Protein AF-A0A6J4YGC8-F1 (afdb_monomer_lite)

Structure (mmCIF, N/CA/C/O backbone):
data_AF-A0A6J4YGC8-F1
#
_entry.id   AF-A0A6J4YGC8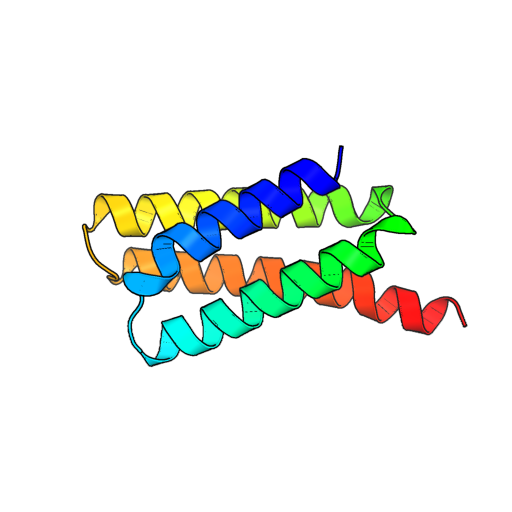-F1
#
loop_
_atom_site.group_PDB
_atom_site.id
_atom_site.type_symbol
_atom_site.label_atom_id
_atom_site.label_alt_id
_atom_site.label_comp_id
_atom_site.label_asym_id
_atom_site.label_entity_id
_atom_site.label_seq_id
_atom_site.pdbx_PDB_ins_code
_atom_site.Cartn_x
_atom_site.Cartn_y
_atom_site.Cartn_z
_atom_site.occupancy
_atom_site.B_iso_or_equiv
_atom_site.auth_seq_id
_atom_site.auth_comp_id
_atom_site.auth_asym_id
_atom_site.auth_atom_id
_atom_site.pdbx_PDB_model_num
ATOM 1 N N . MET A 1 1 ? -3.189 8.573 16.526 1.00 54.62 1 MET A N 1
ATOM 2 C CA . MET A 1 1 ? -2.302 8.926 15.397 1.00 54.62 1 MET A CA 1
ATOM 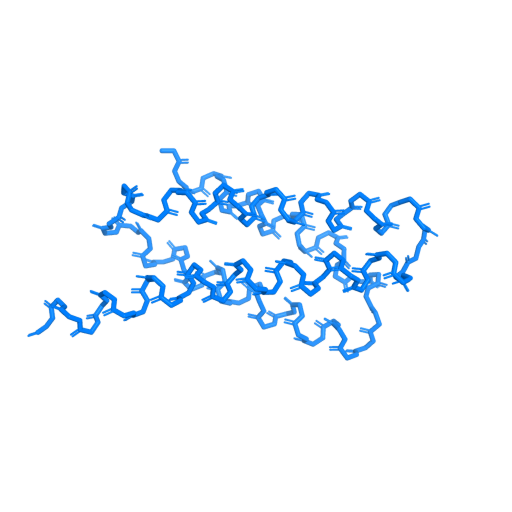3 C C . MET A 1 1 ? -2.452 7.943 14.219 1.00 54.62 1 MET A C 1
ATOM 5 O O . MET A 1 1 ? -1.457 7.594 13.614 1.00 54.62 1 MET A O 1
ATOM 9 N N . SER A 1 2 ? -3.662 7.517 13.828 1.00 66.50 2 SER A N 1
ATOM 10 C CA . SER A 1 2 ? -3.835 6.500 12.763 1.00 66.50 2 SER A CA 1
ATOM 11 C C . SER A 1 2 ? -4.116 7.080 11.370 1.00 66.50 2 SER A C 1
ATOM 13 O O . SER A 1 2 ? -3.703 6.510 10.366 1.00 66.50 2 SER A O 1
ATOM 15 N N . ILE A 1 3 ? -4.795 8.232 11.294 1.00 72.94 3 ILE A N 1
ATOM 16 C CA . ILE A 1 3 ? -5.245 8.823 10.021 1.00 72.94 3 ILE A CA 1
ATOM 17 C C . ILE A 1 3 ? -4.073 9.404 9.222 1.00 72.94 3 ILE A C 1
ATOM 19 O O . ILE A 1 3 ? -3.940 9.100 8.043 1.00 72.94 3 ILE A O 1
ATOM 23 N N . ALA A 1 4 ? -3.183 10.165 9.868 1.00 81.44 4 ALA A N 1
ATOM 24 C CA . ALA A 1 4 ? -2.015 10.754 9.207 1.00 81.44 4 ALA A CA 1
ATOM 25 C C . ALA A 1 4 ? -1.053 9.689 8.641 1.00 81.44 4 ALA A C 1
ATOM 27 O O . ALA A 1 4 ? -0.461 9.887 7.582 1.00 81.44 4 ALA A O 1
ATOM 28 N N . GLN A 1 5 ? -0.920 8.539 9.315 1.00 83.69 5 GLN A N 1
ATOM 29 C CA . GLN A 1 5 ? -0.134 7.412 8.800 1.00 83.69 5 GLN A CA 1
ATOM 30 C C . GLN A 1 5 ? -0.770 6.830 7.539 1.00 83.69 5 GLN A C 1
ATOM 32 O O . GLN A 1 5 ? -0.087 6.648 6.537 1.00 83.69 5 GLN A O 1
ATOM 37 N N . LEU A 1 6 ? -2.082 6.599 7.555 1.00 85.19 6 LEU A N 1
ATOM 38 C CA . LEU A 1 6 ? -2.801 6.091 6.392 1.00 85.19 6 LEU A CA 1
ATOM 39 C C . LEU A 1 6 ? -2.756 7.066 5.203 1.00 85.19 6 LEU A C 1
ATOM 41 O O . LEU A 1 6 ? -2.568 6.646 4.066 1.00 85.19 6 LEU A O 1
ATOM 45 N N . GLU A 1 7 ? -2.866 8.370 5.457 1.00 88.44 7 GLU A N 1
ATOM 46 C CA . GLU A 1 7 ? -2.703 9.405 4.429 1.00 88.44 7 GLU A CA 1
ATOM 47 C C . GLU A 1 7 ? -1.305 9.395 3.816 1.00 88.44 7 GLU A C 1
ATOM 49 O O . GLU A 1 7 ? -1.166 9.541 2.600 1.00 88.44 7 GLU A O 1
ATOM 54 N N . LYS A 1 8 ? -0.273 9.158 4.630 1.00 89.44 8 LYS A N 1
ATOM 55 C CA . LYS A 1 8 ? 1.093 8.997 4.134 1.00 89.44 8 LYS A CA 1
ATOM 56 C C . LYS A 1 8 ? 1.234 7.751 3.257 1.00 89.44 8 LYS A C 1
ATOM 58 O O . LYS A 1 8 ? 1.771 7.866 2.163 1.00 89.44 8 LYS A O 1
ATOM 63 N N . ILE A 1 9 ? 0.689 6.606 3.682 1.00 90.44 9 ILE A N 1
ATOM 64 C CA . ILE A 1 9 ? 0.678 5.364 2.882 1.00 90.44 9 ILE A CA 1
ATOM 65 C C . ILE A 1 9 ? 0.014 5.613 1.524 1.00 90.44 9 ILE A C 1
ATOM 67 O O . ILE A 1 9 ? 0.573 5.267 0.488 1.00 90.44 9 ILE A O 1
ATOM 71 N N . LEU A 1 10 ? -1.161 6.250 1.528 1.00 91.69 10 LEU A N 1
ATOM 72 C CA . LEU A 1 10 ? -1.894 6.596 0.310 1.00 91.69 10 LEU A CA 1
ATOM 73 C C . LEU A 1 10 ? -1.095 7.539 -0.592 1.00 91.69 10 LEU A C 1
ATOM 75 O O . LEU A 1 10 ? -1.100 7.368 -1.807 1.00 91.69 10 LEU A O 1
ATOM 79 N N . THR A 1 11 ? -0.410 8.522 -0.010 1.00 93.12 11 THR A N 1
ATOM 80 C CA . THR A 1 11 ? 0.432 9.464 -0.758 1.00 93.12 11 THR A CA 1
ATOM 81 C C . THR A 1 11 ? 1.603 8.746 -1.420 1.00 93.12 11 THR A C 1
ATOM 83 O O . THR A 1 11 ? 1.852 8.952 -2.604 1.00 93.12 11 THR A O 1
ATOM 86 N N . ASP A 1 12 ? 2.293 7.874 -0.683 1.00 91.19 12 ASP A N 1
ATOM 87 C CA . ASP A 1 12 ? 3.433 7.122 -1.206 1.00 91.19 12 ASP A CA 1
ATOM 88 C C . ASP A 1 12 ? 3.010 6.125 -2.294 1.00 91.19 12 ASP A C 1
ATOM 90 O O . ASP A 1 12 ? 3.661 6.066 -3.332 1.00 91.19 12 ASP A O 1
ATOM 94 N N . ALA A 1 13 ? 1.892 5.413 -2.111 1.00 89.88 13 ALA A N 1
ATOM 95 C CA . ALA A 1 13 ? 1.355 4.488 -3.112 1.00 89.88 13 ALA A CA 1
ATOM 96 C C . ALA A 1 13 ? 0.882 5.205 -4.390 1.00 89.88 13 ALA A C 1
ATOM 98 O O . ALA A 1 13 ? 1.125 4.726 -5.493 1.00 89.88 13 ALA A O 1
ATOM 99 N N . LYS A 1 14 ? 0.239 6.375 -4.263 1.00 92.25 14 LYS A N 1
ATOM 100 C CA . LYS A 1 14 ? -0.183 7.187 -5.418 1.00 92.25 14 LYS A CA 1
ATOM 101 C C . LYS A 1 14 ? 1.004 7.776 -6.180 1.00 92.25 14 LYS A C 1
ATOM 103 O O . LYS A 1 14 ? 0.922 7.909 -7.393 1.00 92.25 14 LYS A O 1
ATOM 108 N N . ALA A 1 15 ? 2.093 8.112 -5.488 1.00 90.75 15 ALA A N 1
ATOM 109 C CA . ALA A 1 15 ? 3.272 8.721 -6.102 1.00 90.75 15 ALA A CA 1
ATOM 110 C C . ALA A 1 15 ? 4.016 7.790 -7.072 1.00 90.75 15 ALA A C 1
ATOM 112 O O . ALA A 1 15 ? 4.707 8.288 -7.948 1.00 90.75 15 ALA A O 1
ATOM 113 N N . ILE A 1 16 ? 3.875 6.473 -6.906 1.00 89.31 16 ILE A N 1
ATOM 114 C CA . ILE A 1 16 ? 4.527 5.445 -7.736 1.00 89.31 16 ILE A CA 1
ATOM 115 C C . ILE A 1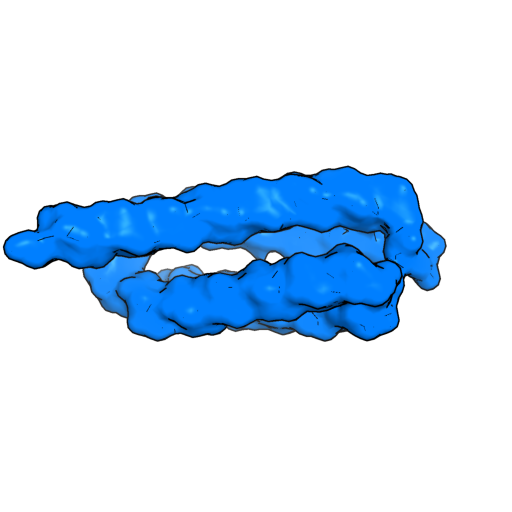 16 ? 3.563 4.773 -8.721 1.00 89.31 16 ILE A C 1
ATOM 117 O O . ILE A 1 16 ? 3.913 3.801 -9.384 1.00 89.31 16 ILE A O 1
ATOM 121 N N . LEU A 1 17 ? 2.315 5.244 -8.773 1.00 90.69 17 LEU A N 1
ATOM 122 C CA . LEU A 1 17 ? 1.253 4.599 -9.536 1.00 90.69 17 LEU A CA 1
ATOM 123 C C . LEU A 1 17 ? 1.499 4.650 -11.045 1.00 90.69 17 LEU A C 1
ATOM 125 O O . LEU A 1 17 ? 1.134 3.722 -11.763 1.00 90.69 17 LEU A O 1
ATOM 129 N N . ASP A 1 18 ? 2.082 5.747 -11.518 1.00 88.00 18 ASP A N 1
ATOM 130 C CA . ASP A 1 18 ? 2.355 5.957 -12.938 1.00 88.00 18 ASP A CA 1
ATOM 131 C C . ASP A 1 18 ? 3.641 5.256 -13.403 1.00 88.00 18 ASP A C 1
ATOM 133 O O . ASP A 1 18 ? 3.826 5.082 -14.605 1.00 88.00 18 ASP A O 1
ATOM 137 N N . ASP A 1 19 ? 4.487 4.806 -12.470 1.00 89.06 19 ASP A N 1
ATOM 138 C CA . ASP A 1 19 ? 5.693 4.028 -12.769 1.00 89.06 19 ASP A CA 1
ATOM 139 C C . ASP A 1 19 ? 5.400 2.532 -12.946 1.00 89.06 19 ASP A C 1
ATOM 141 O O . ASP A 1 19 ? 6.202 1.828 -13.558 1.00 89.06 19 ASP A O 1
ATOM 145 N N . ALA A 1 20 ? 4.279 2.040 -12.408 1.00 88.69 20 ALA A N 1
ATOM 146 C CA . ALA A 1 20 ? 3.920 0.626 -12.423 1.00 88.69 20 ALA A CA 1
ATOM 147 C C . ALA A 1 20 ? 3.515 0.119 -13.818 1.00 88.69 20 ALA A C 1
ATOM 149 O O . ALA A 1 20 ? 2.805 0.797 -14.567 1.00 88.69 20 ALA A O 1
ATOM 150 N N . ASP A 1 21 ? 3.910 -1.121 -14.130 1.00 90.19 21 ASP A N 1
ATOM 151 C CA . ASP A 1 21 ? 3.452 -1.840 -15.327 1.00 90.19 21 ASP A CA 1
ATOM 152 C C . ASP A 1 21 ? 1.915 -1.982 -15.330 1.00 90.19 21 ASP A C 1
ATOM 154 O O . ASP A 1 21 ? 1.283 -1.978 -14.277 1.00 90.19 21 ASP A O 1
ATOM 158 N N . GLU A 1 22 ? 1.291 -2.144 -16.505 1.00 89.81 22 GLU A N 1
ATOM 159 C CA . GLU A 1 22 ? -0.174 -2.054 -16.659 1.00 89.81 22 GLU A CA 1
ATOM 160 C C . GLU A 1 22 ? -0.972 -2.966 -15.707 1.00 89.81 22 GLU A C 1
ATOM 162 O O . GLU A 1 22 ? -1.977 -2.530 -15.140 1.00 89.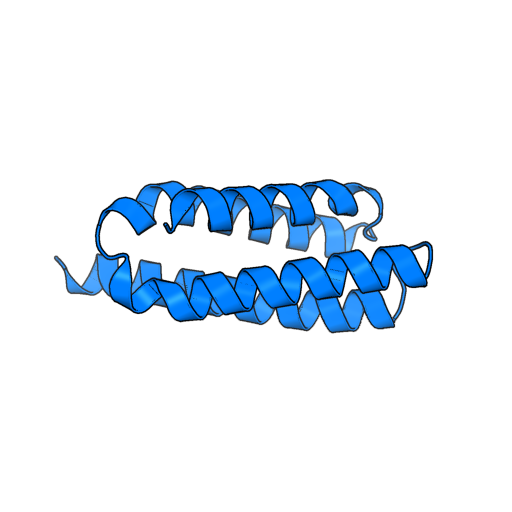81 22 GLU A O 1
ATOM 167 N N . ASP A 1 23 ? -0.536 -4.212 -15.518 1.00 89.31 23 ASP A N 1
ATOM 168 C CA . ASP A 1 23 ? -1.222 -5.163 -14.639 1.00 89.31 23 ASP A CA 1
ATOM 169 C C . ASP A 1 23 ? -1.016 -4.818 -13.158 1.00 89.31 23 ASP A C 1
ATOM 171 O O . ASP A 1 23 ? -1.988 -4.706 -12.409 1.00 89.31 23 ASP A O 1
ATOM 175 N N . ASP A 1 24 ? 0.222 -4.531 -12.748 1.00 89.62 24 ASP A N 1
ATOM 176 C CA . ASP A 1 24 ? 0.537 -4.142 -11.368 1.00 89.62 24 ASP A CA 1
ATOM 177 C C . ASP A 1 24 ? -0.093 -2.788 -10.998 1.00 89.62 24 ASP A C 1
ATOM 179 O O . ASP A 1 24 ? -0.485 -2.570 -9.853 1.00 89.62 24 ASP A O 1
ATOM 183 N N . ARG A 1 25 ? -0.271 -1.883 -11.967 1.00 91.31 25 ARG A N 1
ATOM 184 C CA . ARG A 1 25 ? -0.973 -0.606 -11.792 1.00 91.31 25 ARG A CA 1
ATOM 185 C C . ARG A 1 25 ? -2.452 -0.809 -11.473 1.00 91.31 25 ARG A C 1
ATOM 187 O O . ARG A 1 25 ? -2.989 -0.093 -10.626 1.00 91.31 25 ARG A O 1
ATOM 194 N N . LYS A 1 26 ? -3.121 -1.766 -12.131 1.00 92.56 26 LYS A N 1
ATOM 195 C CA . LYS A 1 26 ? -4.523 -2.118 -11.834 1.00 92.56 26 LYS A CA 1
ATOM 196 C C . LYS A 1 26 ? -4.644 -2.653 -10.410 1.00 92.56 26 LYS A C 1
ATOM 198 O O . LYS A 1 26 ? -5.505 -2.193 -9.664 1.00 92.56 26 LYS A O 1
ATOM 203 N N . GLU A 1 27 ? -3.746 -3.549 -10.013 1.00 91.94 27 GLU A N 1
ATOM 204 C CA . GLU A 1 27 ? -3.728 -4.095 -8.655 1.00 91.94 27 GLU A CA 1
ATOM 205 C C . GLU A 1 27 ? -3.398 -3.012 -7.614 1.00 91.94 27 GLU A C 1
ATOM 207 O O . GLU A 1 27 ? -4.091 -2.879 -6.606 1.00 91.94 27 GLU A O 1
ATOM 212 N N . LEU A 1 28 ? -2.417 -2.143 -7.876 1.00 91.62 28 LEU A N 1
ATOM 213 C CA . LEU A 1 28 ? -2.076 -1.030 -6.989 1.00 91.62 28 LEU A CA 1
ATOM 214 C C . LEU A 1 28 ? -3.243 -0.041 -6.822 1.00 91.62 28 LEU A C 1
ATOM 216 O O . LEU A 1 28 ? -3.479 0.436 -5.711 1.00 91.62 28 LEU A O 1
ATOM 220 N N . LEU A 1 29 ? -4.019 0.226 -7.88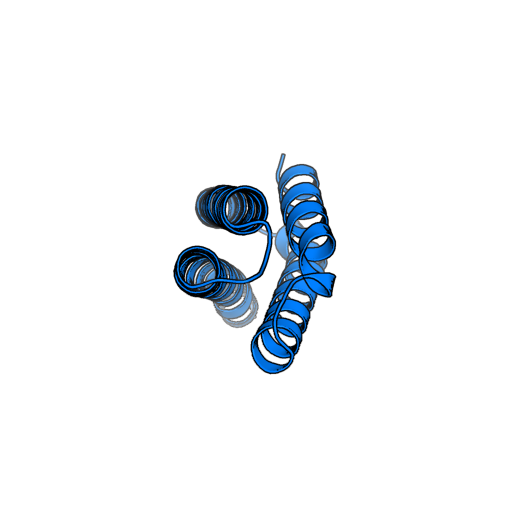1 1.00 93.75 29 LEU A N 1
ATOM 221 C CA . LEU A 1 29 ? -5.264 1.002 -7.794 1.00 93.75 29 LEU A CA 1
ATOM 222 C C . LEU A 1 29 ? -6.283 0.352 -6.850 1.00 93.75 29 LEU A C 1
ATOM 224 O O . LEU A 1 29 ? -6.899 1.056 -6.045 1.00 93.75 29 LEU A O 1
ATOM 228 N N . LEU A 1 30 ? -6.458 -0.972 -6.926 1.00 92.44 30 LEU A N 1
ATOM 229 C CA . LEU A 1 30 ? -7.351 -1.707 -6.025 1.00 92.44 30 LEU A CA 1
ATOM 230 C C . LEU A 1 30 ? -6.880 -1.597 -4.570 1.00 92.44 30 LEU A C 1
ATOM 232 O O . LEU A 1 30 ? -7.686 -1.299 -3.692 1.00 92.44 30 LEU A O 1
ATOM 236 N N . LEU A 1 31 ? -5.575 -1.732 -4.316 1.00 91.56 31 LEU A N 1
ATOM 237 C CA . LEU A 1 31 ? -5.005 -1.568 -2.974 1.00 91.56 31 LEU A CA 1
ATOM 238 C C . LEU A 1 31 ? -5.171 -0.143 -2.429 1.00 91.56 31 LEU A C 1
ATOM 240 O O . LEU A 1 31 ? -5.458 0.035 -1.245 1.00 91.56 31 LEU A O 1
ATOM 244 N N . ILE A 1 32 ? -5.007 0.882 -3.273 1.00 92.56 32 ILE A N 1
ATOM 245 C CA . ILE A 1 32 ? -5.254 2.280 -2.889 1.00 92.56 32 ILE A CA 1
ATOM 246 C C . ILE A 1 32 ? -6.720 2.459 -2.492 1.00 92.56 32 ILE A C 1
ATOM 248 O O . ILE A 1 32 ? -6.996 3.059 -1.454 1.00 92.56 32 ILE A O 1
ATOM 252 N N . LYS A 1 33 ? -7.651 1.905 -3.274 1.00 90.06 33 LYS A N 1
ATOM 253 C CA . LYS A 1 33 ? -9.080 1.957 -2.957 1.00 90.06 33 LYS A CA 1
ATOM 254 C C . LYS A 1 33 ? -9.392 1.249 -1.634 1.00 90.06 33 LYS A C 1
ATOM 256 O O . LYS A 1 33 ? -10.073 1.827 -0.791 1.00 90.06 33 LYS A O 1
ATOM 261 N N . ASP A 1 34 ? -8.831 0.062 -1.405 1.00 87.38 34 ASP A N 1
ATOM 262 C CA . ASP A 1 34 ? -8.974 -0.672 -0.140 1.00 87.38 34 ASP A CA 1
ATOM 263 C C . ASP A 1 34 ? -8.472 0.152 1.059 1.00 87.38 34 ASP A C 1
ATOM 265 O O . ASP A 1 34 ? -9.090 0.165 2.125 1.00 87.38 34 ASP A O 1
ATOM 269 N N . LEU A 1 35 ? -7.358 0.875 0.897 1.00 88.00 35 LEU A N 1
ATOM 270 C CA . LEU A 1 35 ? -6.826 1.772 1.923 1.00 88.00 35 LEU A CA 1
ATOM 271 C C . LEU A 1 35 ? -7.728 2.995 2.153 1.00 88.00 35 LEU A C 1
ATOM 273 O O . LEU A 1 35 ? -7.893 3.424 3.295 1.00 88.00 35 LEU A O 1
ATOM 277 N N . GLU A 1 36 ? -8.344 3.554 1.111 1.00 88.12 36 GLU A N 1
ATOM 278 C CA . GLU A 1 36 ? -9.319 4.643 1.245 1.00 88.12 36 GLU A CA 1
ATOM 279 C C . GLU A 1 36 ? -10.595 4.188 1.972 1.00 88.12 36 GLU A C 1
ATOM 281 O O . GLU A 1 36 ? -11.083 4.895 2.857 1.00 88.12 36 GLU A O 1
ATOM 286 N N . GLU A 1 37 ? -11.094 2.984 1.690 1.00 83.94 37 GLU A N 1
ATOM 287 C CA . GLU A 1 37 ? -12.220 2.378 2.415 1.00 83.94 37 GLU A CA 1
ATOM 288 C C . GLU A 1 37 ? -11.848 2.058 3.876 1.00 83.94 37 GLU A C 1
ATOM 290 O O . GLU A 1 37 ? -12.608 2.334 4.817 1.00 83.94 37 GLU A O 1
ATOM 295 N N . ALA A 1 38 ? -10.627 1.564 4.104 1.00 80.19 38 ALA A N 1
ATOM 296 C CA . ALA A 1 38 ? -10.077 1.375 5.441 1.00 80.19 38 ALA A CA 1
ATOM 297 C C . ALA A 1 38 ? -10.017 2.698 6.220 1.00 80.19 38 ALA A C 1
ATOM 299 O O . ALA A 1 38 ? -10.340 2.706 7.408 1.00 80.19 38 ALA A O 1
ATOM 300 N N . LYS A 1 39 ? -9.692 3.829 5.570 1.00 78.31 39 LYS A N 1
ATOM 301 C CA . LYS A 1 39 ? -9.713 5.171 6.188 1.00 78.31 39 LYS A CA 1
ATOM 302 C C . LYS A 1 39 ? -11.066 5.499 6.802 1.00 78.31 39 LYS A C 1
ATOM 304 O O . LYS A 1 39 ? -11.122 6.025 7.912 1.00 78.31 39 LYS A O 1
ATOM 309 N N . GLN A 1 40 ? -12.142 5.185 6.082 1.00 73.50 40 GLN A N 1
ATOM 310 C CA . GLN A 1 40 ? -13.510 5.446 6.527 1.00 73.50 40 GLN A CA 1
ATOM 311 C C . GLN A 1 40 ? -13.906 4.541 7.704 1.00 73.50 40 GLN A C 1
ATOM 313 O O . GLN A 1 40 ? -14.663 4.959 8.576 1.00 73.50 40 GLN A O 1
ATOM 318 N N . THR A 1 41 ? -13.342 3.332 7.776 1.00 71.19 41 THR A N 1
ATOM 319 C CA . THR A 1 41 ? -13.731 2.305 8.758 1.00 71.19 41 THR A CA 1
ATOM 320 C C . THR A 1 41 ? -12.867 2.304 10.031 1.00 71.19 41 THR A C 1
ATOM 322 O O . THR A 1 41 ? -13.353 2.010 11.126 1.00 71.19 41 THR A O 1
ATOM 325 N N . ILE A 1 42 ? -11.584 2.680 9.935 1.00 65.31 42 ILE A N 1
ATOM 326 C CA . ILE A 1 42 ? -10.610 2.708 11.049 1.00 65.31 42 ILE A CA 1
ATOM 327 C C . ILE A 1 42 ? -11.013 3.677 12.175 1.00 65.31 42 ILE A C 1
ATOM 329 O O . ILE A 1 42 ? -10.490 3.571 13.286 1.00 65.31 42 ILE A O 1
ATOM 333 N N . PHE A 1 43 ? -11.991 4.559 11.946 1.00 57.91 43 PHE A N 1
ATOM 334 C CA . PHE A 1 43 ? -12.531 5.478 12.951 1.00 57.91 43 PHE A CA 1
ATOM 335 C C . PHE A 1 43 ? -13.047 4.789 14.231 1.00 57.91 43 PHE A C 1
ATOM 337 O O . PHE A 1 43 ? -13.163 5.447 15.261 1.00 57.91 43 PHE A O 1
ATOM 344 N N . VAL A 1 44 ? -13.326 3.477 14.198 1.00 53.44 44 VAL A N 1
ATOM 345 C CA . VAL A 1 44 ? -14.056 2.786 15.275 1.00 53.44 44 VAL A CA 1
ATOM 346 C C . VAL A 1 44 ? -13.171 1.913 16.190 1.00 53.44 44 VAL A C 1
ATOM 348 O O . VAL A 1 44 ? -13.550 1.692 17.338 1.00 53.44 44 VAL A O 1
ATOM 351 N N . LYS A 1 45 ? -12.000 1.402 15.755 1.00 57.97 45 LYS A N 1
ATOM 352 C CA . LYS A 1 45 ? -11.208 0.398 16.527 1.00 57.97 45 LYS A CA 1
ATOM 353 C C . LYS A 1 45 ? -9.686 0.466 16.281 1.00 57.97 45 LYS A C 1
ATOM 355 O O . LYS A 1 45 ? -9.068 -0.483 15.805 1.00 57.97 45 LYS A O 1
ATOM 360 N N . THR A 1 46 ? -9.072 1.602 16.600 1.00 61.25 46 THR A N 1
ATOM 361 C CA . THR A 1 46 ? -7.689 1.972 16.231 1.00 61.25 46 THR A CA 1
ATOM 362 C C . THR A 1 46 ? -6.558 1.175 16.889 1.00 61.25 46 THR A C 1
ATOM 364 O O . THR A 1 46 ? -5.501 1.050 16.278 1.00 61.25 46 THR A O 1
ATOM 367 N N . ALA A 1 47 ? -6.739 0.628 18.095 1.00 65.75 47 ALA A N 1
ATOM 368 C CA . ALA A 1 47 ? -5.632 0.012 18.842 1.00 65.75 47 ALA A CA 1
ATOM 369 C C . ALA A 1 47 ? -5.079 -1.261 18.174 1.00 65.75 47 ALA A C 1
ATOM 371 O O . ALA A 1 47 ? -3.870 -1.444 18.088 1.00 65.75 47 ALA A O 1
ATOM 372 N N . ASP A 1 48 ? -5.957 -2.105 17.632 1.00 70.75 48 ASP A N 1
ATOM 373 C CA . ASP A 1 48 ? -5.556 -3.384 17.034 1.00 70.75 48 ASP A CA 1
ATOM 374 C C . ASP A 1 48 ? -5.143 -3.266 15.561 1.00 70.75 48 ASP A C 1
ATOM 376 O O . ASP A 1 48 ? -4.487 -4.157 15.026 1.00 70.75 48 ASP A O 1
ATOM 380 N N . ALA A 1 49 ? -5.530 -2.176 14.891 1.00 77.75 49 ALA A N 1
ATOM 381 C CA . ALA A 1 49 ? -5.145 -1.899 13.508 1.00 77.75 49 ALA A CA 1
ATOM 382 C C . ALA A 1 49 ? -3.749 -1.262 13.408 1.00 77.75 49 ALA A C 1
ATOM 384 O O . ALA A 1 49 ? -3.109 -1.359 12.363 1.00 77.75 49 ALA A O 1
ATOM 385 N N . GLN A 1 50 ? -3.262 -0.652 14.494 1.00 81.94 50 GLN A N 1
ATOM 386 C CA . GLN A 1 50 ? -1.979 0.048 14.558 1.00 81.94 50 GLN A CA 1
ATOM 387 C C . GLN A 1 50 ? -0.780 -0.768 14.023 1.00 81.94 50 GLN A C 1
ATOM 389 O O . GLN A 1 50 ? -0.114 -0.272 13.114 1.00 81.94 50 GLN A O 1
ATOM 394 N N . PRO A 1 51 ? -0.524 -2.023 14.456 1.00 85.62 51 PRO A N 1
ATOM 395 C CA . PRO A 1 51 ? 0.618 -2.791 13.943 1.00 85.62 51 PRO A CA 1
ATOM 396 C C . PRO A 1 51 ? 0.487 -3.138 12.451 1.00 85.62 51 PRO A C 1
ATOM 398 O O . PRO A 1 51 ? 1.484 -3.318 11.751 1.00 85.62 51 PRO A O 1
ATOM 401 N N . PHE A 1 52 ? -0.741 -3.231 11.933 1.00 87.38 52 PHE A N 1
ATOM 402 C CA . PHE A 1 52 ? -0.979 -3.473 10.510 1.00 87.38 52 PHE A CA 1
ATOM 403 C C . PHE A 1 52 ? -0.771 -2.203 9.684 1.00 87.38 52 PHE A C 1
ATOM 405 O O . PHE A 1 52 ? -0.238 -2.290 8.580 1.00 87.38 52 PHE A O 1
ATOM 412 N N . LEU A 1 53 ? -1.142 -1.037 10.222 1.00 87.12 53 LEU A N 1
ATOM 413 C CA . LEU A 1 53 ? -0.880 0.263 9.605 1.00 87.12 53 LEU A CA 1
ATOM 414 C C . LEU A 1 53 ? 0.617 0.548 9.510 1.00 87.12 53 LEU A C 1
ATOM 416 O O . LEU A 1 53 ? 1.093 0.907 8.437 1.00 87.12 53 LEU A O 1
ATOM 420 N N . GLU A 1 54 ? 1.364 0.317 10.589 1.00 89.50 54 GLU A N 1
ATOM 421 C CA . GLU A 1 54 ? 2.827 0.451 10.600 1.00 89.50 54 GLU A CA 1
ATOM 422 C C . GLU A 1 54 ? 3.467 -0.461 9.555 1.00 89.50 54 GLU A C 1
ATOM 424 O O . GLU A 1 54 ? 4.241 -0.006 8.716 1.00 89.50 54 GLU A O 1
ATOM 429 N N . ARG A 1 55 ? 3.032 -1.725 9.495 1.00 91.44 55 ARG A N 1
ATOM 430 C CA . ARG A 1 55 ? 3.508 -2.653 8.468 1.00 91.44 55 ARG A CA 1
ATOM 431 C C . ARG A 1 55 ? 3.183 -2.179 7.051 1.00 91.44 55 ARG A C 1
ATOM 433 O O . ARG A 1 55 ? 4.030 -2.310 6.174 1.00 91.44 55 ARG A O 1
ATOM 440 N N . CYS A 1 56 ? 1.987 -1.643 6.802 1.00 92.00 56 CYS A N 1
ATOM 441 C CA . CYS A 1 56 ? 1.638 -1.086 5.491 1.00 92.00 56 CYS A CA 1
ATOM 442 C C . CYS A 1 56 ? 2.527 0.113 5.135 1.00 92.00 56 CYS A C 1
ATOM 444 O O . CYS A 1 56 ? 2.956 0.227 3.991 1.00 92.00 56 CYS A O 1
ATOM 446 N N . GLN A 1 57 ? 2.845 0.969 6.108 1.00 92.12 57 GLN A N 1
ATOM 447 C CA . GLN A 1 57 ? 3.742 2.109 5.929 1.00 92.12 57 GLN A CA 1
ATOM 448 C C . GLN A 1 57 ? 5.170 1.685 5.589 1.00 92.12 57 GLN A C 1
ATOM 450 O O . GLN A 1 57 ? 5.760 2.236 4.656 1.00 92.12 57 GLN A O 1
ATOM 455 N N . ASP A 1 58 ? 5.704 0.692 6.295 1.00 93.94 58 ASP A N 1
ATOM 456 C CA . ASP A 1 58 ? 7.039 0.161 6.025 1.00 93.94 58 ASP A CA 1
ATOM 457 C C . ASP A 1 58 ? 7.115 -0.435 4.618 1.00 93.94 58 ASP A C 1
ATOM 459 O O . ASP A 1 58 ? 8.053 -0.155 3.872 1.00 93.94 58 ASP A O 1
ATOM 463 N N . GLN A 1 59 ? 6.103 -1.215 4.218 1.00 95.44 59 GLN A N 1
ATOM 464 C CA . GLN A 1 59 ? 6.081 -1.826 2.888 1.00 95.44 59 GLN A CA 1
ATOM 465 C C . GLN A 1 59 ? 5.855 -0.802 1.766 1.00 95.44 59 GLN A C 1
ATOM 467 O O . GLN A 1 59 ? 6.495 -0.916 0.725 1.00 95.44 59 GLN A O 1
ATOM 472 N N . ALA A 1 60 ? 5.017 0.220 1.970 1.00 93.62 60 ALA A N 1
ATOM 473 C CA . ALA A 1 60 ? 4.846 1.306 1.000 1.00 93.62 60 ALA A CA 1
ATOM 474 C C . ALA A 1 60 ? 6.147 2.102 0.807 1.00 93.62 60 ALA A C 1
ATOM 476 O O . ALA A 1 60 ? 6.538 2.402 -0.319 1.00 93.62 60 ALA A O 1
ATOM 477 N N . SER A 1 61 ? 6.852 2.387 1.906 1.00 93.12 61 SER A N 1
ATOM 478 C CA . SER A 1 61 ? 8.145 3.080 1.867 1.00 93.12 61 SER A CA 1
ATOM 479 C C . SER A 1 61 ? 9.209 2.237 1.157 1.00 93.12 61 SER A C 1
ATOM 481 O O . SER A 1 61 ? 9.966 2.767 0.348 1.00 93.12 61 SER A O 1
ATOM 483 N N . ALA A 1 62 ? 9.245 0.925 1.419 1.00 93.56 62 ALA A N 1
ATOM 484 C CA . ALA A 1 62 ? 10.158 -0.006 0.757 1.00 93.56 62 ALA A CA 1
ATOM 485 C C . ALA A 1 62 ? 9.873 -0.125 -0.745 1.00 93.56 62 ALA A C 1
ATOM 487 O O . ALA A 1 62 ? 10.804 -0.105 -1.544 1.00 93.56 62 ALA A O 1
ATOM 488 N N . LEU A 1 63 ? 8.598 -0.191 -1.134 1.00 93.56 63 LEU A N 1
ATOM 489 C CA . LEU A 1 63 ? 8.187 -0.207 -2.535 1.00 93.56 63 LEU A CA 1
ATOM 490 C C . LEU A 1 63 ? 8.606 1.078 -3.254 1.00 93.56 63 LEU A C 1
ATOM 492 O O . LEU A 1 63 ? 9.250 1.016 -4.296 1.00 93.56 63 LEU A O 1
ATOM 496 N N . LYS A 1 64 ? 8.329 2.242 -2.661 1.00 92.31 64 LYS A N 1
ATOM 497 C CA . LYS A 1 64 ? 8.761 3.532 -3.210 1.00 92.31 64 LYS A CA 1
ATOM 498 C C . LYS A 1 64 ? 10.280 3.629 -3.351 1.00 92.31 64 LYS A C 1
ATOM 500 O O . LYS A 1 64 ? 10.772 4.149 -4.349 1.00 92.31 64 LYS A O 1
ATOM 505 N N . ALA A 1 65 ? 11.022 3.120 -2.369 1.00 92.62 65 ALA A N 1
ATOM 506 C CA . ALA A 1 65 ? 12.478 3.071 -2.429 1.00 92.62 65 ALA A CA 1
ATOM 507 C C . ALA A 1 65 ? 12.982 2.133 -3.537 1.00 92.62 65 ALA A C 1
ATOM 509 O O . ALA A 1 65 ? 13.919 2.502 -4.236 1.00 92.62 65 ALA A O 1
ATOM 510 N N . ALA A 1 66 ? 12.353 0.968 -3.729 1.00 92.50 66 ALA A N 1
ATOM 511 C CA . ALA A 1 66 ? 12.706 0.024 -4.790 1.00 92.50 66 ALA A CA 1
ATOM 512 C C . ALA A 1 66 ? 12.488 0.633 -6.185 1.00 92.50 66 ALA A C 1
ATOM 514 O O . ALA A 1 66 ? 13.410 0.634 -6.997 1.00 92.50 66 ALA A O 1
ATOM 515 N N . VAL A 1 67 ? 11.326 1.258 -6.412 1.00 90.62 67 VAL A N 1
ATOM 516 C CA . VAL A 1 67 ? 11.024 1.968 -7.668 1.00 90.62 67 VAL A CA 1
ATOM 517 C C . VAL A 1 67 ? 12.033 3.094 -7.912 1.00 90.62 67 VAL A C 1
ATOM 519 O O . VAL A 1 67 ? 12.578 3.221 -9.007 1.00 90.62 67 VAL A O 1
ATOM 522 N N . GLY A 1 68 ? 12.343 3.883 -6.877 1.00 88.56 68 GLY A N 1
ATOM 523 C CA . GLY A 1 68 ? 13.325 4.965 -6.968 1.00 88.56 68 GLY A CA 1
ATOM 524 C C . GLY A 1 68 ? 14.762 4.488 -7.212 1.00 88.56 68 GLY A C 1
ATOM 525 O O . GLY A 1 68 ? 15.511 5.167 -7.908 1.00 88.56 68 GLY A O 1
ATOM 526 N N . HIS A 1 69 ? 15.150 3.332 -6.665 1.00 89.50 69 HIS A N 1
ATOM 527 C CA . HIS A 1 69 ? 16.476 2.737 -6.852 1.00 89.50 69 HIS A CA 1
ATOM 528 C C . HIS A 1 69 ? 16.653 2.160 -8.261 1.00 89.50 69 HIS A C 1
ATOM 530 O O . HIS A 1 69 ? 17.682 2.384 -8.895 1.00 89.50 69 HIS A O 1
ATOM 536 N N . GLU A 1 70 ? 15.640 1.454 -8.772 1.00 85.00 70 GLU A N 1
ATOM 537 C CA . GLU A 1 70 ? 15.659 0.887 -10.124 1.00 85.00 70 GLU A CA 1
ATOM 538 C C . GLU A 1 70 ? 15.426 1.954 -11.212 1.00 85.00 70 GLU A C 1
ATOM 540 O O . GLU A 1 70 ? 15.758 1.733 -12.379 1.00 85.00 70 GLU A O 1
ATOM 545 N N . GLY A 1 71 ? 14.851 3.108 -10.849 1.00 83.31 71 GLY A N 1
ATOM 546 C CA . GLY A 1 71 ? 14.457 4.176 -11.775 1.00 83.31 71 GLY A CA 1
ATOM 547 C C . GLY A 1 71 ? 13.292 3.798 -12.698 1.00 83.31 71 GLY A C 1
ATOM 548 O O . GLY A 1 71 ? 12.978 4.543 -13.624 1.00 83.31 71 GLY A O 1
ATOM 549 N N . ARG A 1 72 ? 12.696 2.620 -12.481 1.00 82.81 72 ARG A N 1
ATOM 550 C CA . ARG A 1 72 ? 11.549 2.044 -13.194 1.00 82.81 72 ARG A CA 1
ATOM 551 C C . ARG A 1 72 ? 10.979 0.878 -12.389 1.00 82.81 72 ARG A C 1
ATOM 553 O O . ARG A 1 72 ? 11.653 0.347 -11.511 1.00 82.81 72 ARG A O 1
ATOM 560 N N . TRP A 1 73 ? 9.789 0.414 -12.752 1.00 89.12 73 TRP A N 1
ATOM 561 C CA . TRP A 1 73 ? 9.188 -0.784 -12.168 1.00 89.12 73 TRP A CA 1
ATOM 562 C C . TRP A 1 73 ? 9.925 -2.062 -12.595 1.00 89.12 73 TRP A C 1
ATOM 564 O O . TRP A 1 73 ? 9.724 -2.594 -13.687 1.00 89.12 73 TRP A O 1
ATOM 574 N N . GLY A 1 74 ? 10.843 -2.524 -11.746 1.00 89.62 74 GLY A N 1
ATOM 575 C CA . GLY A 1 74 ? 11.682 -3.695 -11.987 1.00 89.62 74 GLY A CA 1
ATOM 576 C C . GLY A 1 74 ? 11.383 -4.877 -11.064 1.00 89.62 74 GLY A C 1
ATOM 577 O O . GLY A 1 74 ? 10.292 -5.019 -10.507 1.00 89.62 74 GLY A O 1
ATOM 578 N N . GLU A 1 75 ? 12.348 -5.785 -10.942 1.00 91.06 75 GLU A N 1
ATOM 579 C CA . GLU A 1 75 ? 12.180 -7.034 -10.190 1.00 91.06 75 GLU A CA 1
ATOM 580 C C . GLU A 1 75 ? 12.119 -6.772 -8.678 1.00 91.06 75 GLU A C 1
ATOM 582 O O . GLU A 1 75 ? 11.305 -7.375 -7.968 1.00 91.06 75 GLU A O 1
ATOM 587 N N . GLU A 1 76 ? 12.921 -5.823 -8.184 1.00 91.31 76 GLU A N 1
ATOM 588 C CA . GLU A 1 76 ? 12.881 -5.432 -6.773 1.00 91.31 76 GLU A CA 1
ATOM 589 C C . GLU A 1 76 ? 11.558 -4.742 -6.435 1.00 91.31 76 GLU A C 1
ATOM 591 O O . GLU A 1 76 ? 10.946 -5.047 -5.406 1.00 91.31 76 GLU A O 1
ATOM 596 N N . SER A 1 77 ? 11.070 -3.890 -7.340 1.00 91.19 77 SER A N 1
ATOM 597 C CA . SER A 1 77 ? 9.764 -3.237 -7.239 1.00 91.19 77 SER A CA 1
ATOM 598 C C . SER A 1 77 ? 8.628 -4.260 -7.169 1.00 91.19 77 SER A C 1
ATOM 600 O O . SER A 1 77 ? 7.801 -4.187 -6.262 1.00 91.19 77 SER A O 1
ATOM 602 N N . LYS A 1 78 ? 8.625 -5.290 -8.026 1.00 91.31 78 LYS A N 1
ATOM 603 C CA . LYS A 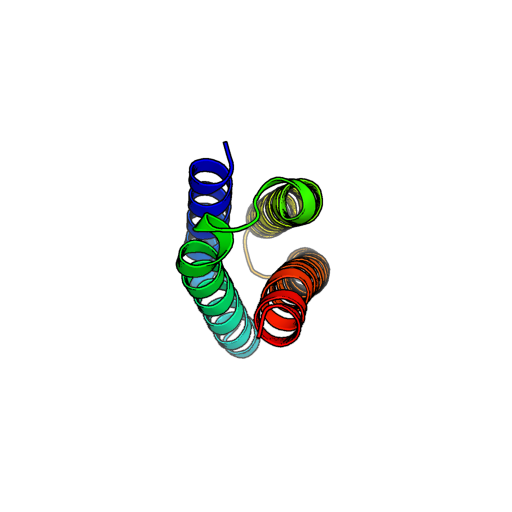1 78 ? 7.608 -6.366 -8.010 1.00 91.31 78 LYS A CA 1
ATOM 604 C C . LYS A 1 78 ? 7.624 -7.181 -6.718 1.00 91.31 78 LYS A C 1
ATOM 606 O O . LYS A 1 78 ? 6.575 -7.516 -6.155 1.00 91.31 78 LYS A O 1
ATOM 611 N N . LYS A 1 79 ? 8.815 -7.471 -6.191 1.00 93.44 79 LYS A N 1
ATOM 612 C CA . LYS A 1 79 ? 8.973 -8.171 -4.908 1.00 93.44 79 LYS A CA 1
ATOM 613 C C . LYS A 1 79 ? 8.477 -7.326 -3.730 1.00 93.44 79 LYS A C 1
ATOM 615 O O . LYS A 1 79 ? 7.807 -7.845 -2.828 1.00 93.44 79 LYS A O 1
ATOM 620 N N . ALA A 1 80 ? 8.790 -6.033 -3.732 1.00 92.81 80 ALA A N 1
ATOM 621 C CA . ALA A 1 80 ? 8.296 -5.096 -2.732 1.00 92.81 80 ALA A CA 1
ATOM 622 C C . ALA A 1 80 ? 6.774 -4.905 -2.851 1.00 92.81 80 ALA A C 1
ATOM 624 O O . ALA A 1 80 ? 6.078 -4.912 -1.834 1.00 92.81 80 ALA A O 1
ATOM 625 N N . PHE A 1 81 ? 6.241 -4.862 -4.074 1.00 93.81 81 PHE A N 1
ATOM 626 C CA . PHE A 1 81 ? 4.812 -4.744 -4.353 1.00 93.81 81 PHE A CA 1
ATOM 627 C C . PHE A 1 81 ? 4.032 -5.927 -3.783 1.00 93.81 81 PHE A C 1
ATOM 629 O O . PHE A 1 81 ? 3.104 -5.730 -3.004 1.00 93.81 81 PHE A O 1
ATOM 636 N N . SER A 1 82 ? 4.497 -7.154 -4.029 1.00 94.12 82 SER A N 1
ATOM 637 C CA . SER A 1 82 ? 3.916 -8.369 -3.434 1.00 94.12 82 SER A CA 1
ATOM 638 C C . SER A 1 82 ? 3.895 -8.325 -1.897 1.00 94.12 82 SER A C 1
ATOM 640 O O . SER A 1 82 ? 3.012 -8.882 -1.239 1.00 94.12 82 SER A O 1
ATOM 642 N N . SER A 1 83 ? 4.890 -7.681 -1.283 1.00 94.69 83 SER A N 1
ATOM 643 C CA . SER A 1 83 ? 4.968 -7.545 0.177 1.00 94.69 83 SER A CA 1
ATOM 644 C C . SER A 1 83 ? 3.997 -6.482 0.700 1.00 94.69 83 SER A C 1
ATOM 646 O O . SER A 1 83 ? 3.367 -6.687 1.745 1.00 94.69 83 SER A O 1
ATOM 648 N N . PHE A 1 84 ? 3.833 -5.387 -0.044 1.00 94.69 84 PHE A N 1
ATOM 649 C CA . PHE A 1 84 ? 2.851 -4.340 0.217 1.00 94.69 84 PHE A CA 1
ATOM 650 C C . PHE A 1 84 ? 1.413 -4.852 0.077 1.00 94.69 84 PHE A C 1
ATOM 652 O O . PHE A 1 84 ? 0.624 -4.700 1.009 1.00 94.69 84 PHE A O 1
ATOM 659 N N . GLU A 1 85 ? 1.100 -5.564 -1.003 1.00 94.12 85 GLU A N 1
ATOM 660 C CA . GLU A 1 85 ? -0.199 -6.202 -1.243 1.00 94.12 85 GLU A CA 1
ATOM 661 C C . GLU A 1 85 ? -0.621 -7.102 -0.070 1.00 94.12 85 GLU A C 1
ATOM 663 O O . GLU A 1 85 ? -1.731 -6.994 0.465 1.00 94.12 85 GLU A O 1
ATOM 668 N N . ARG A 1 86 ? 0.296 -7.949 0.417 1.00 94.12 86 ARG A N 1
ATOM 669 C CA . ARG A 1 86 ? 0.047 -8.800 1.592 1.00 94.12 86 ARG A CA 1
ATOM 670 C C . ARG A 1 86 ? -0.214 -7.993 2.861 1.00 94.12 86 ARG A C 1
ATOM 672 O O . ARG A 1 86 ? -0.983 -8.445 3.713 1.00 94.12 86 ARG A O 1
ATOM 679 N N . ALA A 1 87 ? 0.444 -6.848 3.036 1.00 92.56 87 ALA A N 1
ATOM 680 C CA . ALA A 1 87 ? 0.232 -5.986 4.195 1.00 92.56 87 ALA A CA 1
ATOM 681 C C . ALA A 1 87 ? -1.158 -5.332 4.149 1.00 92.56 87 ALA A C 1
ATOM 683 O O . ALA A 1 87 ? -1.903 -5.441 5.127 1.00 92.56 87 ALA A O 1
ATOM 684 N N . VAL A 1 88 ? -1.538 -4.761 3.001 1.00 90.56 88 VAL A N 1
ATOM 685 C CA . VAL A 1 88 ? -2.859 -4.147 2.781 1.00 90.56 88 VAL A CA 1
ATOM 686 C C . VAL A 1 88 ? -3.972 -5.182 2.934 1.00 90.56 88 VAL A C 1
ATOM 688 O O . VAL A 1 88 ? -4.927 -4.950 3.672 1.00 90.56 88 VAL A O 1
ATOM 691 N N . SER A 1 89 ? -3.810 -6.376 2.358 1.00 89.62 89 SER A N 1
ATOM 692 C CA . SER A 1 89 ? -4.774 -7.475 2.504 1.00 89.62 89 SER A CA 1
ATOM 693 C C . SER A 1 89 ? -4.987 -7.882 3.966 1.00 89.62 89 SER A C 1
ATOM 695 O O . SER A 1 89 ? -6.116 -8.131 4.391 1.00 89.62 89 SER A O 1
ATOM 697 N N . LYS A 1 90 ? -3.916 -7.926 4.773 1.00 88.69 90 LYS A N 1
ATOM 698 C CA . LYS A 1 90 ? -4.022 -8.209 6.214 1.00 88.69 90 LYS A CA 1
ATOM 699 C C . LYS A 1 90 ? -4.738 -7.093 6.965 1.00 88.69 90 LYS A C 1
ATOM 701 O O . LYS A 1 90 ? -5.584 -7.397 7.800 1.00 88.69 90 LYS A O 1
ATOM 706 N N . LEU A 1 91 ? -4.428 -5.831 6.668 1.00 86.31 91 LEU A N 1
ATOM 707 C CA . LEU A 1 91 ? -5.123 -4.685 7.254 1.00 86.31 91 LEU A CA 1
ATOM 708 C C . LEU A 1 91 ? -6.621 -4.735 6.922 1.00 86.31 91 LEU A C 1
ATOM 710 O O . LEU A 1 91 ? -7.450 -4.675 7.830 1.00 86.31 91 LEU A O 1
ATOM 714 N N . ARG A 1 92 ? -6.961 -4.934 5.642 1.00 84.12 92 ARG A N 1
ATOM 715 C CA . ARG A 1 92 ? -8.337 -5.071 5.157 1.00 84.12 92 ARG A CA 1
ATOM 716 C C . ARG A 1 92 ? -9.074 -6.199 5.872 1.00 84.12 92 ARG A C 1
ATOM 718 O O . ARG A 1 92 ? -10.159 -5.970 6.393 1.00 84.12 92 ARG A O 1
ATOM 725 N N . ASN A 1 93 ? -8.481 -7.390 5.969 1.00 82.88 93 ASN A N 1
ATOM 726 C CA . ASN A 1 93 ? -9.097 -8.520 6.670 1.00 82.88 93 ASN A CA 1
ATOM 727 C C . ASN A 1 93 ? -9.314 -8.229 8.161 1.00 82.88 93 ASN A C 1
ATOM 729 O O . ASN A 1 93 ? -10.379 -8.531 8.690 1.00 82.88 93 ASN A O 1
ATOM 733 N N . THR A 1 94 ? -8.349 -7.601 8.836 1.00 79.38 94 THR A N 1
ATOM 734 C CA . THR A 1 94 ? -8.497 -7.203 10.245 1.00 79.38 94 THR A CA 1
ATOM 735 C C . THR A 1 94 ? -9.653 -6.219 10.441 1.00 79.38 94 THR A C 1
ATOM 737 O O . THR A 1 94 ? -10.364 -6.302 11.443 1.00 79.38 94 THR A O 1
ATOM 740 N N . ILE A 1 95 ? -9.875 -5.313 9.486 1.00 75.00 95 ILE A N 1
ATOM 741 C CA . ILE A 1 95 ? -10.975 -4.343 9.518 1.00 75.00 95 ILE A CA 1
ATOM 742 C C . ILE A 1 95 ? -12.319 -5.019 9.184 1.00 75.00 95 ILE A C 1
ATOM 744 O O . ILE A 1 95 ? -13.262 -4.890 9.963 1.00 75.00 95 ILE A O 1
ATOM 748 N N . LEU A 1 96 ? -12.396 -5.783 8.085 1.00 67.50 96 LEU A N 1
ATOM 749 C CA . LEU A 1 96 ? -13.624 -6.417 7.574 1.00 67.50 96 LEU A CA 1
ATOM 750 C C . LEU A 1 96 ? -14.154 -7.553 8.461 1.00 67.50 96 LEU A C 1
ATOM 752 O O . LEU A 1 96 ? -15.356 -7.636 8.708 1.00 67.50 96 LEU A O 1
ATOM 756 N N . VAL A 1 97 ? -13.284 -8.432 8.973 1.00 60.59 97 VAL A N 1
ATOM 757 C CA . VAL A 1 97 ? -13.710 -9.526 9.871 1.00 60.59 97 VAL A CA 1
ATOM 758 C C . VAL A 1 97 ? -14.355 -8.952 11.137 1.00 60.59 97 VAL A C 1
ATOM 760 O O . VAL A 1 97 ? -15.276 -9.531 11.708 1.00 60.59 97 VAL A O 1
ATOM 763 N N . ARG A 1 98 ? -13.920 -7.769 11.573 1.00 57.56 98 ARG A N 1
ATOM 764 C CA . ARG A 1 98 ? -14.395 -7.152 12.814 1.00 57.56 98 ARG A CA 1
ATOM 765 C C . ARG A 1 98 ? -15.628 -6.273 12.659 1.00 57.56 98 ARG A C 1
ATOM 767 O O . ARG A 1 98 ? -16.268 -6.003 13.677 1.00 57.56 98 ARG A O 1
ATOM 774 N N . THR A 1 99 ? -15.968 -5.832 11.450 1.00 53.41 99 THR A N 1
ATOM 775 C CA . THR A 1 99 ? -17.284 -5.244 11.166 1.00 53.41 99 THR A CA 1
ATOM 776 C C . THR A 1 99 ? -18.372 -6.314 11.120 1.00 53.41 99 THR A C 1
ATOM 778 O O . THR A 1 99 ? -19.474 -6.035 11.570 1.00 53.41 99 THR A O 1
ATOM 781 N N . GLN A 1 100 ? -18.060 -7.547 10.698 1.00 48.56 100 GLN A N 1
ATOM 782 C CA . GLN A 1 100 ? -19.022 -8.664 10.692 1.00 48.56 100 GLN A CA 1
ATOM 783 C C . GLN A 1 100 ? -19.271 -9.281 12.079 1.00 48.56 100 GLN A C 1
ATOM 785 O O . GLN A 1 100 ? -20.376 -9.720 12.362 1.00 48.56 100 GLN A O 1
ATOM 790 N N . HIS A 1 101 ? -18.272 -9.293 12.969 1.00 43.47 101 HIS A N 1
ATOM 791 C CA . HIS A 1 101 ? -18.426 -9.800 14.345 1.00 43.47 101 HIS A CA 1
ATOM 792 C C . HIS A 1 101 ? -19.028 -8.786 15.343 1.00 43.47 101 HIS A C 1
ATOM 794 O O . HIS A 1 101 ? -19.190 -9.114 16.516 1.00 43.47 101 HIS A O 1
ATOM 800 N N . ALA A 1 102 ? -19.283 -7.540 14.927 1.00 45.97 102 ALA A N 1
ATOM 801 C CA . ALA A 1 102 ? -19.845 -6.486 15.783 1.00 45.97 102 ALA A CA 1
ATOM 802 C C . ALA A 1 102 ? -21.370 -6.306 15.635 1.00 45.97 102 ALA A C 1
ATOM 804 O O . ALA A 1 102 ? -21.947 -5.487 16.349 1.00 45.97 102 ALA A O 1
ATOM 805 N N . THR A 1 103 ? -21.982 -7.044 14.709 1.00 40.38 103 THR A N 1
ATOM 806 C CA . THR A 1 103 ? -23.431 -7.184 14.482 1.00 40.38 103 THR A CA 1
ATOM 807 C C . THR A 1 103 ? -23.932 -8.498 15.049 1.00 40.38 103 THR A C 1
ATOM 809 O O . THR A 1 103 ? -25.084 -8.511 15.528 1.00 40.38 103 THR A O 1
#

Sequence (103 aa):
MSIAQLEKILTDAKAILDDADEDDRKELLLLIKDLEEAKQTIFVKTADAQPFLERCQDQASALKAAVGHEGRWGEESKKAFSSFERAVSKLRNTILVRTQHAT

Foldseek 3Di:
DQLVLLVLLLVLLVVCLVQDDPVLSVVSVVLSVLSVVLSVQCPPPVPVLVVLSVQLSVLSVQLSVQCVVVVGCDDSNVVSSVSNSVSSVVSSCVRVVVVVVVD

pLDDT: mean 83.54, std 13.15, range [40.38, 95.44]

Radius of gyration: 13.6 Å; chains: 1; bounding box: 40×21×36 Å

Secondary structure (DSSP, 8-state):
--HHHHHHHHHHHHHTTTTS-HHHHHHHHHHHHHHHHHHHHGGG-HHHHHHHHHHHHHHHHHHHHHHHHHTSS-HHHHHHHHHHHHHHHHHHHHHHHHHHTT-